Protein AF-A0A120K1N6-F1 (afdb_monomer_lite)

Foldseek 3Di:
DPDALCVLLVHDLPDDLVSSVVSLVVVVVVPPVVNVVVDDDDDPPPHDNVSSVVSNVQCNDPVSVVVSVVVVVVVCVLVQDPPPPPSAREEELVQFDQDPVVQWTADQDSPPRRRRQDIGHPVCCVPAWDDPDVQKTWHWTGTPPDGHIHIYIYGDDDD

Radius of gyration: 22.45 Å; chains: 1; bounding box: 59×30×57 Å

InterPro domains:
  IPR001623 DnaJ domain [PF00226] (4-69)
  IPR001623 DnaJ domain [PR00625] (6-24)
  IPR001623 DnaJ domain [PR00625] (24-39)
  IPR001623 DnaJ domain [PR00625] (44-64)
  IPR001623 DnaJ domain [PR00625] (154-159)
  IPR001623 DnaJ domain [PS50076] (4-72)
  IPR001623 DnaJ domain [SM00271] (3-64)
  IPR001623 DnaJ domain [cd06257] (5-61)
  IPR007872 DPH-type metal-binding domain [PF05207] (89-154)
  IPR007872 DPH-type metal-binding domain [PS51074] (87-155)
  IPR036671 DPH-type metal-binding domain superfamily [G3DSA:3.10.660.10] (85-158)
  IPR036671 DPH-type metal-binding domain superfamily [SSF144217] (87-156)
  IPR036869 Chaperone J-domain superfamily [G3DSA:1.10.287.110] (1-84)
  IPR036869 Chaperone J-domain superfamily [SSF46565] (4-96)

Secondary structure (DSSP, 8-state):
----HHHHHT--TT--HHHHHHHHHHHHHHS-HHHHTS----------HHHHHHHHHHHHSHHHHHHHHHHHHHHHHHHT---SSSSPEEEEGGGSEEETTTTEEEE--TTT--TTSEEE-HHHHHHHPEEEETTEEEEEEE-SSSS-EEEEEEE----

pLDDT: mean 80.0, std 14.5, range [41.25, 93.25]

Structure (mmCIF, N/CA/C/O backbone):
data_AF-A0A120K1N6-F1
#
_entry.id   AF-A0A120K1N6-F1
#
loop_
_atom_site.group_PDB
_atom_site.id
_atom_site.type_symbol
_atom_site.label_atom_id
_atom_site.label_alt_id
_atom_site.label_comp_id
_atom_site.label_asym_id
_atom_site.label_entity_id
_atom_site.label_seq_id
_atom_site.pdbx_PDB_ins_code
_atom_site.Cartn_x
_atom_site.Cartn_y
_atom_site.Cartn_z
_atom_site.occupancy
_atom_site.B_iso_or_equiv
_atom_site.auth_seq_id
_atom_site.auth_comp_id
_atom_site.auth_asym_id
_atom_site.auth_atom_id
_atom_site.pdbx_PDB_model_num
ATOM 1 N N . MET A 1 1 ? 16.046 3.676 -2.061 1.00 42.03 1 MET A N 1
ATOM 2 C CA . MET A 1 1 ? 14.791 3.314 -2.753 1.00 42.03 1 MET A CA 1
ATOM 3 C C . MET A 1 1 ? 15.155 2.453 -3.943 1.00 42.03 1 MET A C 1
ATOM 5 O O . MET A 1 1 ? 16.042 2.837 -4.695 1.00 42.03 1 MET A O 1
ATOM 9 N N . LYS A 1 2 ? 14.571 1.259 -4.049 1.00 53.09 2 LYS A N 1
ATOM 10 C CA . LYS A 1 2 ? 14.740 0.389 -5.216 1.00 53.09 2 LYS A CA 1
ATOM 11 C C . LYS A 1 2 ? 13.702 0.871 -6.233 1.00 53.09 2 LYS A C 1
ATOM 13 O O . LYS A 1 2 ? 12.522 0.825 -5.914 1.00 53.09 2 LYS A O 1
ATOM 18 N N . SER A 1 3 ? 14.131 1.435 -7.360 1.00 66.38 3 SER A N 1
ATOM 19 C CA . SER A 1 3 ? 13.202 1.922 -8.389 1.00 66.38 3 SER A CA 1
ATOM 20 C C . SER A 1 3 ? 12.383 0.757 -8.941 1.00 66.38 3 SER A C 1
ATOM 22 O O . SER A 1 3 ? 12.947 -0.305 -9.219 1.00 66.38 3 SER A O 1
ATOM 24 N N . SER A 1 4 ? 11.073 0.944 -9.082 1.00 82.62 4 SER A N 1
ATOM 25 C CA . SER A 1 4 ? 10.193 -0.034 -9.725 1.00 82.62 4 SER A CA 1
ATOM 26 C C . SER A 1 4 ? 10.566 -0.222 -11.201 1.00 82.62 4 SER A C 1
ATOM 28 O O . SER A 1 4 ? 11.182 0.649 -11.825 1.00 82.62 4 SER A O 1
ATOM 30 N N . TYR A 1 5 ? 10.189 -1.357 -11.794 1.00 88.00 5 TYR A N 1
ATOM 31 C CA . TYR A 1 5 ? 10.432 -1.609 -13.219 1.00 88.00 5 TYR A CA 1
ATOM 32 C C . TYR A 1 5 ? 9.707 -0.594 -14.120 1.00 88.00 5 TYR A C 1
ATOM 34 O O . TYR A 1 5 ? 10.234 -0.214 -15.168 1.00 88.00 5 TYR A O 1
ATOM 42 N N . TYR A 1 6 ? 8.555 -0.084 -13.674 1.00 88.69 6 TYR A N 1
ATOM 43 C CA . TYR A 1 6 ? 7.817 0.996 -14.330 1.00 88.69 6 TYR A CA 1
ATOM 44 C C . TYR A 1 6 ? 8.609 2.313 -14.330 1.00 88.69 6 TYR A C 1
ATOM 46 O O . TYR A 1 6 ? 8.760 2.944 -15.376 1.00 88.69 6 TYR A O 1
ATOM 54 N N . GLU A 1 7 ? 9.221 2.684 -13.201 1.00 86.31 7 GLU A N 1
ATOM 55 C CA . GLU A 1 7 ? 10.090 3.867 -13.102 1.00 86.31 7 GLU A CA 1
ATOM 56 C C . GLU A 1 7 ? 11.373 3.731 -13.932 1.00 86.31 7 GLU A C 1
ATOM 58 O O . GLU A 1 7 ? 11.820 4.703 -14.545 1.00 86.31 7 GLU A O 1
ATOM 63 N N . ILE A 1 8 ? 11.948 2.525 -13.991 1.00 86.00 8 ILE A N 1
ATOM 64 C CA . ILE A 1 8 ? 13.128 2.212 -14.815 1.00 86.00 8 ILE A CA 1
ATOM 65 C C . ILE A 1 8 ? 12.834 2.461 -16.299 1.00 86.00 8 ILE A C 1
ATOM 67 O O . ILE A 1 8 ? 13.651 3.058 -17.006 1.00 86.00 8 ILE A O 1
ATOM 71 N N . LEU A 1 9 ? 11.659 2.036 -16.766 1.00 86.12 9 LEU A N 1
ATOM 72 C CA . LEU A 1 9 ? 11.208 2.241 -18.143 1.00 86.12 9 LEU A CA 1
ATOM 73 C C . LEU A 1 9 ? 10.582 3.627 -18.371 1.00 86.12 9 LEU A C 1
ATOM 75 O O . LEU A 1 9 ? 10.435 4.046 -19.520 1.00 86.12 9 LEU A O 1
ATOM 79 N N . GLY A 1 10 ? 10.266 4.360 -17.302 1.00 85.81 10 GLY A N 1
ATOM 80 C CA . GLY A 1 10 ? 9.619 5.670 -17.354 1.00 85.81 10 GLY A CA 1
ATOM 81 C C . GLY A 1 10 ? 8.203 5.606 -17.923 1.00 85.81 10 GLY A C 1
ATOM 82 O O . GLY A 1 10 ? 7.831 6.471 -18.714 1.00 85.81 10 GLY A O 1
ATOM 83 N N . VAL A 1 11 ? 7.457 4.558 -17.577 1.00 87.12 11 VAL A N 1
ATOM 84 C CA . VAL A 1 11 ? 6.084 4.305 -18.036 1.00 87.12 11 VAL A CA 1
ATOM 85 C C . VAL A 1 11 ? 5.133 4.228 -16.845 1.00 87.12 11 VAL A C 1
ATOM 87 O O . VAL A 1 11 ? 5.556 3.926 -15.732 1.00 87.12 11 VAL A O 1
ATOM 90 N N . GLU A 1 12 ? 3.851 4.498 -17.082 1.00 85.12 12 GLU A N 1
ATOM 91 C CA . GLU A 1 12 ? 2.808 4.368 -16.059 1.00 85.12 12 GLU A CA 1
ATOM 92 C C . GLU A 1 12 ? 2.474 2.895 -15.770 1.00 85.12 12 GLU A C 1
ATOM 94 O O . GLU A 1 12 ? 2.744 2.006 -16.584 1.00 85.12 12 GLU A O 1
ATOM 99 N N . HIS A 1 13 ? 1.883 2.630 -14.601 1.00 82.56 13 HIS A N 1
ATOM 100 C CA . HIS A 1 13 ? 1.543 1.272 -14.161 1.00 82.56 13 HIS A CA 1
ATOM 101 C C . HIS A 1 13 ? 0.448 0.624 -15.022 1.00 82.56 13 HIS A C 1
ATOM 103 O O . HIS A 1 13 ? 0.392 -0.597 -15.134 1.00 82.56 13 HIS A O 1
ATOM 109 N N . ASP A 1 14 ? -0.411 1.412 -15.670 1.00 83.38 14 ASP A N 1
ATOM 110 C CA . ASP A 1 14 ? -1.447 0.941 -16.596 1.00 83.38 14 ASP A CA 1
ATOM 111 C C . ASP A 1 14 ? -0.949 0.852 -18.050 1.00 83.38 14 ASP A C 1
ATOM 113 O O . ASP A 1 14 ? -1.703 0.483 -18.952 1.00 83.38 14 ASP A O 1
ATOM 117 N N . ALA A 1 15 ? 0.334 1.147 -18.304 1.00 86.44 15 ALA A N 1
ATOM 118 C CA . ALA A 1 15 ? 0.850 1.231 -19.660 1.00 86.44 15 ALA A CA 1
ATOM 119 C C . ALA A 1 15 ? 0.661 -0.095 -20.428 1.00 86.44 15 ALA A C 1
ATOM 121 O O . ALA A 1 15 ? 1.003 -1.179 -19.923 1.00 86.44 15 ALA A O 1
ATOM 122 N N . PRO A 1 16 ? 0.173 -0.037 -21.683 1.00 89.50 16 PRO A N 1
ATOM 123 C CA . PRO A 1 16 ? 0.040 -1.221 -22.514 1.00 89.50 16 PRO A CA 1
ATOM 124 C C . PRO A 1 16 ? 1.419 -1.725 -22.956 1.00 89.50 16 PRO A C 1
ATOM 126 O O . PRO A 1 16 ? 2.370 -0.952 -23.108 1.00 89.50 16 PRO A O 1
ATOM 129 N N . VAL A 1 17 ? 1.517 -3.025 -23.247 1.00 88.88 17 VAL A N 1
ATOM 130 C CA . VAL A 1 17 ? 2.772 -3.692 -23.656 1.00 88.88 17 VAL A CA 1
ATOM 131 C C . VAL A 1 17 ? 3.436 -3.001 -24.856 1.00 88.88 17 VAL A C 1
ATOM 133 O O . VAL A 1 17 ? 4.663 -2.908 -24.942 1.00 88.88 17 VAL A O 1
ATOM 136 N N . GLU A 1 18 ? 2.645 -2.433 -25.770 1.00 89.31 18 GLU A N 1
ATOM 137 C CA . GLU A 1 18 ? 3.166 -1.661 -26.902 1.00 89.31 18 GLU A CA 1
ATOM 138 C C . GLU A 1 18 ? 3.943 -0.407 -26.476 1.00 89.31 18 GLU A C 1
ATOM 140 O O . GLU A 1 18 ? 4.986 -0.089 -27.062 1.00 89.31 18 GLU A O 1
ATOM 145 N N . THR A 1 19 ? 3.461 0.295 -25.449 1.00 90.19 19 THR A N 1
ATOM 146 C CA . THR A 1 19 ? 4.117 1.474 -24.868 1.00 90.19 19 THR A CA 1
ATOM 147 C C . THR A 1 19 ? 5.402 1.069 -24.157 1.00 90.19 19 THR A C 1
ATOM 149 O O . THR A 1 19 ? 6.443 1.684 -24.386 1.00 90.19 19 THR A O 1
ATOM 152 N N . ILE A 1 20 ? 5.371 -0.034 -23.408 1.00 91.19 20 ILE A N 1
ATOM 153 C CA . ILE A 1 20 ? 6.536 -0.616 -22.721 1.00 91.19 20 ILE A CA 1
ATOM 154 C C . ILE A 1 20 ? 7.642 -0.963 -23.730 1.00 91.19 20 ILE A C 1
ATOM 156 O O . ILE A 1 20 ? 8.803 -0.580 -23.568 1.00 91.19 20 ILE A O 1
ATOM 160 N N . LYS A 1 21 ? 7.281 -1.595 -24.853 1.00 90.25 21 LYS A N 1
ATOM 161 C CA . LYS A 1 21 ? 8.216 -1.941 -25.937 1.00 90.25 21 LYS A CA 1
ATOM 162 C C . LYS A 1 21 ? 8.785 -0.717 -26.657 1.00 90.25 21 LYS A C 1
ATOM 164 O O . LYS A 1 21 ? 9.930 -0.738 -27.117 1.00 90.25 21 LYS A O 1
ATOM 169 N N . LYS A 1 22 ? 8.002 0.354 -26.813 1.00 89.81 22 LYS A N 1
ATOM 170 C CA . LYS A 1 22 ? 8.492 1.631 -27.364 1.00 89.81 22 LYS A CA 1
ATOM 171 C C . LYS A 1 22 ? 9.478 2.298 -26.401 1.00 89.81 22 LYS A C 1
ATOM 173 O O . LYS A 1 22 ? 10.560 2.681 -26.842 1.00 89.81 22 LYS A O 1
ATOM 178 N N . ALA A 1 23 ? 9.147 2.366 -25.113 1.00 88.69 23 ALA A N 1
ATOM 179 C CA . ALA A 1 23 ? 10.005 2.939 -24.078 1.00 88.69 23 ALA A CA 1
ATOM 180 C C . ALA A 1 23 ? 11.348 2.200 -23.971 1.00 88.69 23 ALA A C 1
ATOM 182 O O . ALA A 1 23 ? 12.401 2.834 -24.046 1.00 88.69 23 ALA A O 1
ATOM 183 N N . TYR A 1 24 ? 11.322 0.862 -23.933 1.00 89.81 24 TYR A N 1
ATOM 184 C CA . TYR A 1 24 ? 12.524 0.023 -23.920 1.00 89.81 24 TYR A CA 1
ATOM 185 C C . TYR A 1 24 ? 13.462 0.325 -25.097 1.00 89.81 24 TYR A C 1
ATOM 187 O O . TYR A 1 24 ? 14.653 0.561 -24.900 1.00 89.81 24 TYR A O 1
ATOM 195 N N . ARG A 1 25 ? 12.929 0.392 -26.327 1.00 88.25 25 ARG A N 1
ATOM 196 C CA . ARG A 1 25 ? 13.736 0.697 -27.523 1.00 88.25 25 ARG A CA 1
ATOM 197 C C . ARG A 1 25 ? 14.373 2.082 -27.457 1.00 88.25 25 ARG A C 1
ATOM 199 O O . ARG A 1 25 ? 15.546 2.225 -27.788 1.00 88.25 25 ARG A O 1
ATOM 206 N N . ASN A 1 26 ? 13.620 3.088 -27.020 1.00 85.31 26 ASN A N 1
ATOM 207 C CA . ASN A 1 26 ? 14.125 4.456 -26.907 1.00 85.31 26 ASN A CA 1
ATOM 208 C C . ASN A 1 26 ? 15.240 4.566 -25.858 1.00 85.31 26 ASN A C 1
ATOM 210 O O . ASN A 1 26 ? 16.248 5.227 -26.103 1.00 85.31 26 ASN A O 1
ATOM 214 N N . LEU A 1 27 ? 15.082 3.889 -24.718 1.00 85.50 27 LEU A N 1
ATOM 215 C CA . LEU A 1 27 ? 16.082 3.865 -23.650 1.00 85.50 27 LEU A CA 1
ATOM 216 C C . LEU A 1 27 ? 17.338 3.099 -24.055 1.00 85.50 27 LEU A C 1
ATOM 218 O O . LEU A 1 27 ? 18.443 3.573 -23.807 1.00 85.50 27 LEU A O 1
ATOM 222 N N . LEU A 1 28 ? 17.190 1.970 -24.747 1.00 83.50 28 LEU A N 1
ATOM 223 C CA . LEU A 1 28 ? 18.327 1.195 -25.237 1.00 83.50 28 LEU A CA 1
ATOM 224 C C . LEU A 1 28 ? 19.160 1.992 -26.254 1.00 83.50 28 LEU A C 1
ATOM 226 O O . LEU A 1 28 ? 20.386 1.964 -26.210 1.00 83.50 28 LEU A O 1
ATOM 230 N N . LEU A 1 29 ? 18.501 2.760 -27.130 1.00 81.19 29 LEU A N 1
ATOM 231 C CA . LEU A 1 29 ? 19.174 3.670 -28.063 1.00 81.19 29 LEU A CA 1
ATOM 232 C C . LEU A 1 29 ? 19.859 4.841 -27.352 1.00 81.19 29 LEU A C 1
ATOM 234 O O . LEU A 1 29 ? 20.895 5.309 -27.818 1.00 81.19 29 LEU A O 1
ATOM 238 N N . ALA A 1 30 ? 19.289 5.331 -26.250 1.00 76.00 30 ALA A N 1
ATOM 239 C CA . ALA A 1 30 ? 19.889 6.391 -25.441 1.00 76.00 30 ALA A CA 1
ATOM 240 C C . ALA A 1 30 ? 21.117 5.904 -24.652 1.00 76.00 30 ALA A C 1
ATOM 242 O O . ALA A 1 30 ? 22.053 6.672 -24.454 1.00 76.00 30 ALA A O 1
ATOM 243 N N . LEU A 1 31 ? 21.126 4.631 -24.244 1.00 75.06 31 LEU A N 1
ATOM 244 C CA . LEU A 1 31 ? 22.231 3.979 -23.532 1.00 75.06 31 LEU A CA 1
ATOM 245 C C . LEU A 1 31 ? 23.299 3.385 -24.465 1.00 75.06 31 LEU A C 1
ATOM 247 O O . LEU A 1 31 ? 24.282 2.826 -23.985 1.00 75.06 31 LEU A O 1
ATOM 251 N N . HIS A 1 32 ? 23.130 3.482 -25.786 1.00 72.44 32 HIS A N 1
ATOM 252 C CA . HIS A 1 32 ? 24.089 2.917 -26.729 1.00 72.44 32 HIS A CA 1
ATOM 253 C C . HIS A 1 32 ? 25.452 3.636 -26.615 1.00 72.44 32 HIS A C 1
ATOM 255 O O . HIS A 1 32 ? 25.493 4.870 -26.698 1.00 72.44 32 HIS A O 1
ATOM 261 N N . PRO A 1 33 ? 26.579 2.905 -26.486 1.00 66.62 33 PRO A N 1
ATOM 262 C CA . PRO A 1 33 ? 27.901 3.497 -26.244 1.00 66.62 33 PRO A CA 1
ATOM 263 C C . PRO A 1 33 ? 28.354 4.444 -27.368 1.00 66.62 33 PRO A C 1
ATOM 265 O O . PRO A 1 33 ? 29.089 5.394 -27.120 1.00 66.62 33 PRO A O 1
ATOM 268 N N . ASP A 1 34 ? 27.846 4.242 -28.589 1.00 66.00 34 ASP A N 1
ATOM 269 C CA . ASP A 1 34 ? 28.085 5.113 -29.752 1.00 66.00 34 ASP A CA 1
ATOM 270 C C . ASP A 1 34 ? 27.544 6.545 -29.556 1.00 66.00 34 ASP A C 1
ATOM 272 O O . ASP A 1 34 ? 28.184 7.518 -29.946 1.00 66.00 34 ASP A O 1
ATOM 276 N N . LYS A 1 35 ? 26.404 6.703 -28.863 1.00 59.81 35 LYS A N 1
ATOM 277 C CA . LYS A 1 35 ? 25.852 8.023 -28.514 1.00 59.81 35 LYS A CA 1
ATOM 278 C C . LYS A 1 35 ? 26.514 8.642 -27.286 1.00 59.81 35 LYS A C 1
ATOM 280 O O . LYS A 1 35 ? 26.508 9.862 -27.161 1.00 59.81 35 LYS A O 1
ATOM 285 N N . GLN A 1 36 ? 27.102 7.832 -26.405 1.00 55.69 36 GLN A N 1
ATOM 286 C CA . GLN A 1 36 ? 27.832 8.329 -25.234 1.00 55.69 36 GLN A CA 1
ATOM 287 C C . GLN A 1 36 ? 29.203 8.928 -25.588 1.00 55.69 36 GLN A C 1
ATOM 289 O O . GLN A 1 36 ? 29.735 9.720 -2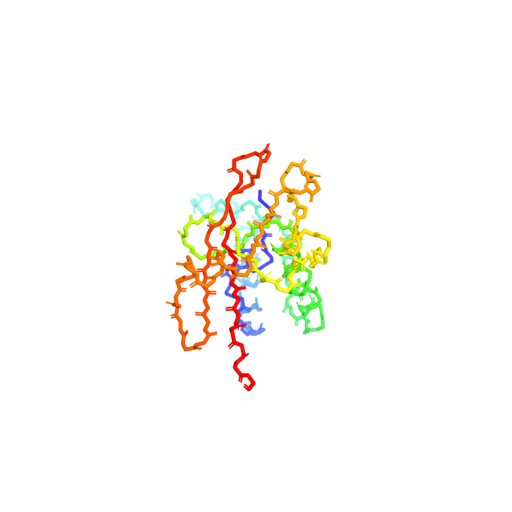4.813 1.00 55.69 36 GLN A O 1
ATOM 294 N N . LEU A 1 37 ? 29.759 8.596 -26.760 1.00 54.06 37 LEU A N 1
ATOM 295 C CA . LEU A 1 37 ? 31.031 9.137 -27.260 1.00 54.06 37 LEU A CA 1
ATOM 296 C C . LEU A 1 37 ? 30.919 10.576 -27.799 1.00 54.06 37 LEU A C 1
ATOM 298 O O . LEU A 1 37 ? 31.924 11.280 -27.891 1.00 54.06 37 LEU A O 1
ATOM 302 N N . LEU A 1 38 ? 29.708 11.045 -28.114 1.00 49.75 38 LEU A N 1
ATOM 303 C CA . LEU A 1 38 ? 29.439 12.408 -28.578 1.00 49.75 38 LEU A CA 1
ATOM 304 C C . LEU A 1 38 ? 28.984 13.258 -27.387 1.00 49.75 38 LEU A C 1
ATOM 306 O O . LEU A 1 38 ? 27.794 13.399 -27.125 1.00 49.75 38 LEU A O 1
ATOM 310 N N . GLY A 1 39 ? 29.952 13.776 -26.628 1.00 52.00 39 GLY A N 1
ATOM 311 C CA . GLY A 1 39 ? 29.756 14.496 -25.366 1.00 52.00 39 GLY A CA 1
ATOM 312 C C . GLY A 1 39 ? 28.735 15.639 -25.409 1.00 52.00 39 GLY A C 1
ATOM 313 O O . GLY A 1 39 ? 29.084 16.803 -25.596 1.00 52.00 39 GLY A O 1
ATOM 314 N N . SER A 1 40 ? 27.466 15.332 -25.157 1.00 41.25 40 SER A N 1
ATOM 315 C CA . SER A 1 40 ? 26.420 16.324 -24.928 1.00 41.25 40 SER A CA 1
ATOM 316 C C . SER A 1 40 ? 25.391 15.802 -23.936 1.00 41.25 40 SER A C 1
ATOM 318 O O . SER A 1 40 ? 24.594 14.928 -24.248 1.00 41.25 40 SER A O 1
ATOM 320 N N . GLY A 1 41 ? 25.479 16.370 -22.731 1.00 45.41 41 GLY A N 1
ATOM 321 C CA . GLY A 1 41 ? 24.382 16.738 -21.837 1.00 45.41 41 GLY A CA 1
ATOM 322 C C . GLY A 1 41 ? 23.222 15.763 -21.644 1.00 45.41 41 GLY A C 1
ATOM 323 O O . GLY A 1 41 ? 22.401 15.605 -22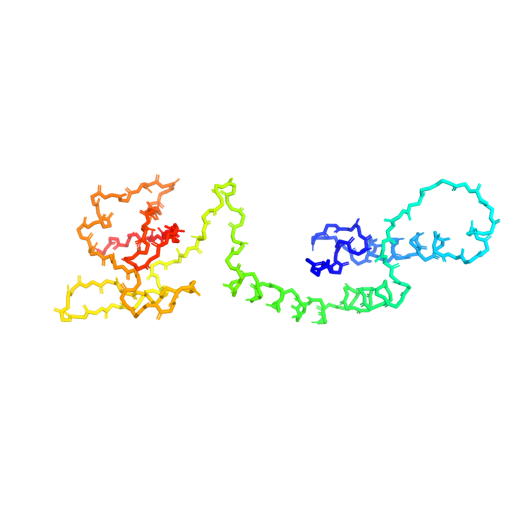.534 1.00 45.41 41 GLY A O 1
ATOM 324 N N . HIS A 1 42 ? 23.075 15.309 -20.392 1.00 45.56 42 HIS A N 1
ATOM 325 C CA . HIS A 1 42 ? 21.838 14.787 -19.796 1.00 45.56 42 HIS A CA 1
ATOM 326 C C . HIS A 1 42 ? 21.258 13.556 -20.515 1.00 45.56 42 HIS A C 1
ATOM 328 O O . HIS A 1 42 ? 20.681 13.639 -21.585 1.00 45.56 42 HIS A O 1
ATOM 334 N N . VAL A 1 43 ? 21.318 12.362 -19.933 1.00 42.72 43 VAL A N 1
ATOM 335 C CA . VAL A 1 43 ? 20.433 11.998 -18.823 1.00 42.72 43 VAL A CA 1
ATOM 336 C C . VAL A 1 43 ? 21.173 11.064 -17.867 1.00 42.72 43 VAL A C 1
ATOM 338 O O . VAL A 1 43 ? 21.485 9.921 -18.187 1.00 42.72 43 VAL A O 1
ATOM 341 N N . THR A 1 44 ? 21.402 11.553 -16.654 1.00 45.81 44 THR A N 1
ATOM 342 C CA . THR A 1 44 ? 21.837 10.802 -15.474 1.00 45.81 44 THR A CA 1
ATOM 343 C C . THR A 1 44 ? 20.713 9.886 -14.980 1.00 45.81 44 THR A C 1
ATOM 345 O O . THR A 1 44 ? 20.188 10.061 -13.881 1.00 45.81 44 THR A O 1
ATOM 348 N N . ARG A 1 45 ? 20.270 8.928 -15.794 1.00 54.28 45 ARG A N 1
ATOM 349 C CA . ARG A 1 45 ? 19.518 7.791 -15.259 1.00 54.28 45 ARG A CA 1
ATOM 350 C C . ARG A 1 45 ? 20.567 6.785 -14.814 1.00 54.28 45 ARG A C 1
ATOM 352 O O . ARG A 1 45 ? 21.261 6.220 -15.649 1.00 54.28 45 ARG A O 1
ATOM 359 N N . ASN A 1 46 ? 20.706 6.605 -13.499 1.00 61.22 46 ASN A N 1
ATOM 360 C CA . ASN A 1 46 ? 21.518 5.553 -12.872 1.00 61.22 46 ASN A CA 1
ATOM 361 C C . ASN A 1 46 ? 20.888 4.168 -13.120 1.00 61.22 46 ASN A C 1
ATOM 363 O O . ASN A 1 46 ? 20.618 3.427 -12.182 1.00 61.22 46 ASN A O 1
ATOM 367 N N . VAL A 1 47 ? 20.550 3.870 -14.370 1.00 68.44 47 VAL A N 1
ATOM 368 C CA . VAL A 1 47 ? 19.861 2.654 -14.783 1.00 68.44 47 VAL A CA 1
ATOM 369 C C . VAL A 1 47 ? 20.819 1.892 -15.677 1.00 68.44 47 VAL A C 1
ATOM 371 O O . VAL A 1 47 ? 21.172 2.356 -16.763 1.00 68.44 47 VAL A O 1
ATOM 374 N N . SER A 1 48 ? 21.261 0.733 -15.205 1.00 80.12 48 SER A N 1
ATOM 375 C CA . SER A 1 48 ? 22.107 -0.168 -15.985 1.00 80.12 48 SER A CA 1
ATOM 376 C C . SER A 1 48 ? 21.307 -0.811 -17.120 1.00 80.12 48 SER A C 1
ATOM 378 O O . SER A 1 48 ? 20.101 -1.034 -16.995 1.00 80.12 48 SER A O 1
ATOM 380 N N . VAL A 1 49 ? 21.984 -1.169 -18.217 1.00 81.88 49 VAL A N 1
ATOM 381 C CA . VAL A 1 49 ? 21.361 -1.906 -19.332 1.00 81.88 49 VAL A CA 1
ATOM 382 C C . VAL A 1 49 ? 20.736 -3.216 -18.837 1.00 81.88 49 VAL A C 1
ATOM 384 O O . VAL A 1 49 ? 19.629 -3.547 -19.253 1.00 81.88 49 VAL A O 1
ATOM 387 N N . ASP A 1 50 ? 21.374 -3.895 -17.880 1.00 83.88 50 ASP A N 1
ATOM 388 C CA . ASP A 1 50 ? 20.839 -5.105 -17.244 1.00 83.88 50 ASP A CA 1
ATOM 389 C C . ASP A 1 50 ? 19.491 -4.859 -16.547 1.00 83.88 50 ASP A C 1
ATOM 391 O O . ASP A 1 50 ? 18.546 -5.623 -16.727 1.00 83.88 50 ASP A O 1
ATOM 395 N N . GLN A 1 51 ? 19.359 -3.749 -15.810 1.00 85.06 51 GLN A N 1
ATOM 396 C CA . GLN A 1 51 ? 18.106 -3.386 -15.134 1.00 85.06 51 GLN A CA 1
ATOM 397 C C . GLN A 1 51 ? 16.999 -3.060 -16.138 1.00 85.06 51 GLN A C 1
ATOM 399 O O . GLN A 1 51 ? 15.840 -3.405 -15.920 1.00 85.06 51 GLN A O 1
ATOM 404 N N . LEU A 1 52 ? 17.354 -2.416 -17.251 1.00 87.38 52 LEU A N 1
ATOM 405 C CA . LEU A 1 52 ? 16.422 -2.116 -18.333 1.00 87.38 52 LEU A CA 1
ATOM 406 C C . LEU A 1 52 ? 15.923 -3.397 -19.022 1.00 87.38 52 LEU A C 1
ATOM 408 O O . LEU A 1 52 ? 14.734 -3.513 -19.326 1.00 87.38 52 LEU A O 1
ATOM 412 N N . GLN A 1 53 ? 16.821 -4.352 -19.272 1.00 89.44 53 GLN A N 1
ATOM 413 C CA . GLN A 1 53 ? 16.479 -5.652 -19.853 1.00 89.44 53 GLN A CA 1
ATOM 414 C C . GLN A 1 53 ? 15.589 -6.472 -18.920 1.00 89.44 53 GLN A C 1
ATOM 416 O O . GLN A 1 53 ? 14.605 -7.054 -19.378 1.00 89.44 53 GLN A O 1
ATOM 421 N N . GLU A 1 54 ? 15.901 -6.488 -17.625 1.00 90.12 54 GLU A N 1
ATOM 422 C CA . GLU A 1 54 ? 15.099 -7.181 -16.621 1.00 90.12 54 GLU A CA 1
ATOM 423 C C . GLU A 1 54 ? 13.700 -6.565 -16.493 1.00 90.12 54 GLU A C 1
ATOM 425 O O . GLU A 1 54 ? 12.708 -7.288 -16.579 1.00 90.12 54 GLU A O 1
ATOM 430 N N . ALA A 1 55 ? 13.607 -5.232 -16.418 1.00 90.62 55 ALA A N 1
ATOM 431 C CA . ALA A 1 55 ? 12.333 -4.517 -16.385 1.00 90.62 55 ALA A CA 1
ATOM 432 C C . ALA A 1 55 ? 11.461 -4.841 -17.606 1.00 90.62 55 ALA A C 1
ATOM 434 O O . ALA A 1 55 ? 10.278 -5.143 -17.471 1.00 90.62 55 ALA A O 1
ATOM 435 N N . TYR A 1 56 ? 12.043 -4.836 -18.810 1.00 92.56 56 TYR A N 1
ATOM 436 C CA . TYR A 1 56 ? 11.312 -5.203 -20.022 1.00 92.56 56 TYR A CA 1
ATOM 437 C C . TYR A 1 56 ? 10.864 -6.667 -20.007 1.00 92.56 56 TYR A C 1
ATOM 439 O O . TYR A 1 56 ? 9.730 -6.949 -20.380 1.00 92.56 56 TYR A O 1
ATOM 447 N N . LYS A 1 57 ? 11.720 -7.597 -19.568 1.00 92.50 57 LYS A N 1
ATOM 448 C CA . LYS A 1 57 ? 11.388 -9.028 -19.514 1.00 92.50 57 LYS A CA 1
ATOM 449 C C . LYS A 1 57 ? 10.190 -9.297 -18.604 1.00 92.50 57 LYS A C 1
ATOM 451 O O . LYS A 1 57 ? 9.323 -10.075 -18.982 1.00 92.50 57 LYS A O 1
ATOM 456 N N . VAL A 1 58 ? 10.155 -8.656 -17.438 1.00 92.56 58 VAL A N 1
ATOM 457 C CA . VAL A 1 58 ? 9.073 -8.822 -16.461 1.00 92.56 58 VAL A CA 1
ATOM 458 C C . VAL A 1 58 ? 7.792 -8.145 -16.942 1.00 92.56 58 VAL A C 1
ATOM 460 O O . VAL A 1 58 ? 6.741 -8.766 -16.923 1.00 92.56 58 VAL A O 1
ATOM 463 N N . LEU A 1 59 ? 7.865 -6.903 -17.431 1.00 91.38 59 LEU A N 1
ATOM 464 C CA . LEU A 1 59 ? 6.658 -6.150 -17.790 1.00 91.38 59 LEU A CA 1
ATOM 465 C C . LEU A 1 59 ? 6.066 -6.496 -19.168 1.00 91.38 59 LEU A C 1
ATOM 467 O O . LEU A 1 59 ? 4.919 -6.140 -19.446 1.00 91.38 59 LEU A O 1
ATOM 471 N N . ALA A 1 60 ? 6.835 -7.123 -20.064 1.00 90.25 60 ALA A N 1
ATOM 472 C CA . ALA A 1 60 ? 6.350 -7.522 -21.387 1.00 90.25 60 ALA A CA 1
ATOM 473 C C . ALA A 1 60 ? 5.560 -8.840 -21.375 1.00 90.25 60 ALA A C 1
ATOM 475 O O . ALA A 1 60 ? 4.781 -9.073 -22.301 1.00 90.25 60 ALA A O 1
ATOM 476 N N . ASP A 1 61 ? 5.767 -9.684 -20.364 1.00 91.69 61 ASP A N 1
ATOM 477 C CA . ASP A 1 61 ? 5.045 -10.939 -20.171 1.00 91.69 61 ASP A CA 1
ATOM 478 C C . ASP A 1 61 ? 3.900 -10.723 -19.174 1.00 91.69 61 ASP A C 1
ATOM 480 O O . ASP A 1 61 ? 4.105 -10.175 -18.094 1.00 91.69 61 ASP A O 1
ATOM 484 N N . SER A 1 62 ? 2.679 -11.114 -19.542 1.00 87.81 62 SER A N 1
ATOM 485 C CA . SER A 1 62 ? 1.501 -10.876 -18.704 1.00 87.81 62 SER A CA 1
ATOM 486 C C . SER A 1 62 ? 1.541 -11.633 -17.379 1.00 87.81 62 SER A C 1
ATOM 488 O O . SER A 1 62 ? 1.082 -11.098 -16.376 1.00 87.81 62 SER A O 1
ATOM 490 N N . GLU A 1 63 ? 2.083 -12.852 -17.370 1.00 90.94 63 GLU A N 1
ATOM 491 C CA . GLU A 1 63 ? 2.151 -13.694 -16.171 1.00 90.94 63 GLU A CA 1
ATOM 492 C C . GLU A 1 63 ? 3.221 -13.161 -15.212 1.00 90.94 63 GLU A C 1
ATOM 494 O O . GLU A 1 63 ? 2.963 -12.972 -14.024 1.00 90.94 63 GLU A O 1
ATOM 499 N N . LEU A 1 64 ? 4.398 -12.802 -15.739 1.00 91.25 64 LEU A N 1
ATOM 500 C CA . LEU A 1 64 ? 5.468 -12.208 -14.928 1.00 91.25 64 LEU A CA 1
ATOM 501 C C . LEU A 1 64 ? 5.113 -10.811 -14.415 1.00 91.25 64 LEU A C 1
ATOM 503 O O . LEU A 1 64 ? 5.494 -10.461 -13.298 1.00 91.25 64 LEU A O 1
ATOM 507 N N . ARG A 1 65 ? 4.391 -10.012 -15.210 1.00 90.88 65 ARG A N 1
ATOM 508 C CA . ARG A 1 65 ? 3.896 -8.700 -14.784 1.00 90.88 65 ARG A CA 1
ATOM 509 C C . ARG A 1 65 ? 2.905 -8.844 -13.642 1.00 90.88 65 ARG A C 1
ATOM 511 O O . ARG A 1 65 ? 3.035 -8.123 -12.664 1.00 90.88 65 ARG A O 1
ATOM 518 N N . GLN A 1 66 ? 1.974 -9.792 -13.741 1.00 88.69 66 GLN A N 1
ATOM 519 C CA . GLN A 1 66 ? 1.031 -10.065 -12.663 1.00 88.69 66 GLN A CA 1
ATOM 520 C C . GLN A 1 66 ? 1.764 -10.472 -11.379 1.00 88.69 66 GLN A C 1
ATOM 522 O O . GLN A 1 66 ? 1.545 -9.852 -10.345 1.00 88.69 66 GLN A O 1
ATOM 527 N N . GLU A 1 67 ? 2.690 -11.433 -11.450 1.00 89.50 67 GLU A N 1
ATOM 528 C CA . GLU A 1 67 ? 3.448 -11.872 -10.270 1.00 89.50 67 GLU A CA 1
ATOM 529 C C . GLU A 1 67 ? 4.286 -10.729 -9.664 1.00 89.50 67 GLU A C 1
ATOM 531 O O . GLU A 1 67 ? 4.443 -10.615 -8.444 1.00 89.50 67 GLU A O 1
ATOM 536 N N . TYR A 1 68 ? 4.844 -9.863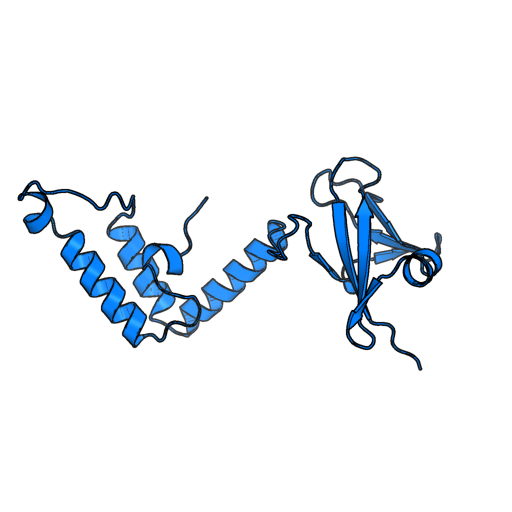 -10.514 1.00 88.25 68 TYR A N 1
ATOM 537 C CA . TYR A 1 68 ? 5.564 -8.673 -10.077 1.00 88.25 68 TYR A CA 1
ATOM 538 C C . TYR A 1 68 ? 4.644 -7.669 -9.387 1.00 88.25 68 TYR A C 1
ATOM 540 O O . TYR A 1 68 ? 5.002 -7.191 -8.313 1.00 88.25 68 TYR A O 1
ATOM 548 N N . ASP A 1 69 ? 3.479 -7.381 -9.963 1.00 87.06 69 ASP A N 1
ATOM 549 C CA . ASP A 1 69 ? 2.497 -6.450 -9.409 1.00 87.06 69 ASP A CA 1
ATOM 550 C C . ASP A 1 69 ? 1.954 -6.976 -8.066 1.00 87.06 69 ASP A C 1
ATOM 552 O O . ASP A 1 69 ? 1.875 -6.218 -7.102 1.00 87.06 69 ASP A O 1
ATOM 556 N N . GLU A 1 70 ? 1.705 -8.284 -7.937 1.00 84.25 70 GLU A N 1
ATOM 557 C CA . GLU A 1 70 ? 1.311 -8.930 -6.674 1.00 84.25 70 GLU A CA 1
ATOM 558 C C . GLU A 1 70 ? 2.401 -8.810 -5.600 1.00 84.25 70 GLU A C 1
ATOM 560 O O . GLU A 1 70 ? 2.129 -8.462 -4.447 1.00 84.25 70 GLU A O 1
ATOM 565 N N . LYS A 1 71 ? 3.666 -9.055 -5.966 1.00 83.31 71 LYS A N 1
ATOM 566 C CA . LYS A 1 71 ? 4.811 -8.872 -5.057 1.00 83.31 71 LYS A CA 1
ATOM 567 C C . LYS A 1 71 ? 5.010 -7.409 -4.687 1.00 83.31 71 LYS A C 1
ATOM 569 O O . LYS A 1 71 ? 5.382 -7.116 -3.550 1.00 83.31 71 LYS A O 1
ATOM 574 N N . LEU A 1 72 ? 4.795 -6.503 -5.632 1.00 80.44 72 LEU A N 1
ATOM 575 C CA . LEU A 1 72 ? 4.921 -5.070 -5.432 1.00 80.44 72 LEU A CA 1
ATOM 576 C C . LEU A 1 72 ? 3.832 -4.583 -4.469 1.00 80.44 72 LEU A C 1
ATOM 578 O O . LEU A 1 72 ? 4.154 -3.928 -3.479 1.00 80.44 72 LEU A O 1
ATOM 582 N N . GLU A 1 73 ? 2.585 -5.003 -4.667 1.00 73.50 73 GLU A N 1
ATOM 583 C CA . GLU A 1 73 ? 1.467 -4.733 -3.762 1.00 73.50 73 GLU A CA 1
ATOM 584 C C . GLU A 1 73 ? 1.722 -5.305 -2.360 1.00 73.50 73 GLU A C 1
ATOM 586 O O . GLU A 1 73 ? 1.590 -4.592 -1.365 1.00 73.50 73 GLU A O 1
ATOM 591 N N . ALA A 1 74 ? 2.179 -6.556 -2.257 1.00 71.94 74 ALA A N 1
ATOM 592 C CA . ALA A 1 74 ? 2.552 -7.159 -0.977 1.00 71.94 74 ALA A CA 1
ATOM 593 C C . ALA A 1 74 ? 3.711 -6.409 -0.295 1.00 71.94 74 ALA A C 1
ATOM 595 O O . ALA A 1 74 ? 3.723 -6.257 0.927 1.00 71.94 74 ALA A O 1
ATOM 596 N N . SER A 1 75 ? 4.675 -5.902 -1.069 1.00 65.81 75 SER A N 1
ATOM 597 C CA . SER A 1 75 ? 5.774 -5.093 -0.537 1.00 65.81 75 SER A CA 1
ATOM 598 C C . SER A 1 75 ? 5.301 -3.732 -0.027 1.00 65.81 75 SER A C 1
ATOM 600 O O . SER A 1 75 ? 5.793 -3.284 1.006 1.00 65.81 75 SER A O 1
ATOM 602 N N . TYR A 1 76 ? 4.309 -3.116 -0.679 1.00 60.91 76 TYR A N 1
ATOM 603 C CA . TYR A 1 76 ? 3.686 -1.880 -0.205 1.00 60.91 76 TYR A CA 1
ATOM 604 C C . TYR A 1 76 ? 2.867 -2.103 1.069 1.00 60.91 76 TYR A C 1
ATOM 606 O O . TYR A 1 76 ? 2.974 -1.296 1.992 1.00 60.91 76 TYR A O 1
ATOM 614 N N . LYS A 1 77 ? 2.159 -3.236 1.172 1.00 54.28 77 LYS A N 1
ATOM 615 C CA . LYS A 1 77 ? 1.472 -3.665 2.406 1.00 54.28 77 LYS A CA 1
ATOM 616 C C . LYS A 1 77 ? 2.453 -3.886 3.563 1.00 54.28 77 LYS A C 1
ATOM 618 O O . LYS A 1 77 ? 2.170 -3.522 4.696 1.00 54.28 77 LYS A O 1
ATOM 623 N N . LEU A 1 78 ? 3.637 -4.435 3.283 1.00 50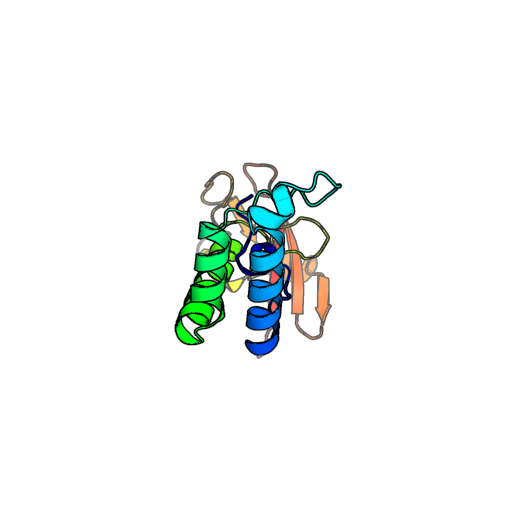.16 78 LEU A N 1
ATOM 624 C CA . LEU A 1 78 ? 4.688 -4.660 4.286 1.00 50.16 78 LEU A CA 1
ATOM 625 C C . LEU A 1 78 ? 5.483 -3.397 4.657 1.00 50.16 78 LEU A C 1
ATOM 627 O O . LEU A 1 78 ? 6.103 -3.369 5.720 1.00 50.16 78 LEU A O 1
ATOM 631 N N . GLN A 1 79 ? 5.515 -2.378 3.792 1.00 49.16 79 GLN A N 1
ATOM 632 C CA . GLN A 1 79 ? 6.320 -1.165 3.987 1.00 49.16 79 GLN A CA 1
ATOM 633 C C . GLN A 1 79 ? 5.538 0.085 4.391 1.00 49.16 79 GLN A C 1
ATOM 635 O O . GLN A 1 79 ? 6.163 1.140 4.462 1.00 49.16 79 GLN A O 1
ATOM 640 N N . GLY A 1 80 ? 4.241 -0.004 4.698 1.00 44.84 80 GLY A N 1
ATOM 641 C CA . GLY A 1 80 ? 3.508 1.166 5.190 1.00 44.84 80 GLY A CA 1
ATOM 642 C C . GLY A 1 80 ? 3.580 2.337 4.200 1.00 44.84 80 GLY A C 1
ATOM 643 O O . GLY A 1 80 ? 4.055 3.430 4.494 1.00 44.84 80 GLY A O 1
ATOM 644 N N . PHE A 1 81 ? 3.245 2.074 2.939 1.00 41.59 81 PHE A N 1
ATOM 645 C CA . PHE A 1 81 ? 3.228 3.114 1.911 1.00 41.59 81 PHE A CA 1
ATOM 646 C C . PHE A 1 81 ? 1.867 3.141 1.224 1.00 41.59 81 PHE A C 1
ATOM 648 O O . PHE A 1 81 ? 1.742 2.994 0.009 1.00 41.59 81 PHE A O 1
ATOM 655 N N . HIS A 1 82 ? 0.827 3.375 2.022 1.00 48.47 82 HIS A N 1
ATOM 656 C CA . HIS A 1 82 ? -0.451 3.848 1.508 1.00 48.47 82 HIS A CA 1
ATOM 657 C C . HIS A 1 82 ? -0.350 5.366 1.312 1.00 48.47 82 HIS A C 1
ATOM 659 O O . HIS A 1 82 ? -0.453 6.161 2.242 1.00 48.47 82 HIS A O 1
ATOM 665 N N . ASN A 1 83 ? -0.084 5.781 0.070 1.00 44.00 83 ASN A N 1
ATOM 666 C CA . ASN A 1 83 ? -0.070 7.186 -0.331 1.00 44.00 83 ASN A CA 1
ATOM 667 C C . ASN A 1 83 ? -1.503 7.742 -0.365 1.00 44.00 83 ASN A C 1
ATOM 669 O O . ASN A 1 83 ? -2.091 7.896 -1.432 1.00 44.00 83 ASN A O 1
ATOM 673 N N . ALA A 1 84 ? -2.042 8.091 0.801 1.00 50.75 84 ALA A N 1
ATOM 674 C CA . ALA A 1 84 ? -3.207 8.962 0.939 1.00 50.75 84 ALA A CA 1
ATOM 675 C C . ALA A 1 84 ? -2.785 10.377 1.380 1.00 50.75 84 ALA A C 1
ATOM 677 O O . ALA A 1 84 ? -3.426 10.976 2.222 1.00 50.75 84 ALA A O 1
ATOM 678 N N . GLY A 1 85 ? -1.685 10.923 0.845 1.00 51.53 85 GLY A N 1
ATOM 679 C CA . GLY A 1 85 ? -1.325 12.351 0.942 1.00 51.53 85 GLY A CA 1
ATOM 680 C C . GLY A 1 85 ? -0.947 12.922 2.323 1.00 51.53 85 GLY A C 1
ATOM 681 O O . GLY A 1 85 ? -0.261 13.940 2.365 1.00 51.53 85 GLY A O 1
ATOM 682 N N . ASP A 1 86 ? -1.328 12.289 3.432 1.00 64.19 86 ASP A N 1
ATOM 683 C CA . ASP A 1 86 ? -1.072 12.766 4.801 1.00 64.19 86 ASP A CA 1
ATOM 684 C C . ASP A 1 86 ? 0.094 12.060 5.518 1.00 64.19 86 ASP A C 1
ATOM 686 O O . ASP A 1 86 ? 0.511 12.496 6.590 1.00 64.19 86 ASP A O 1
ATOM 690 N N . GLY A 1 87 ? 0.681 11.031 4.898 1.00 66.19 87 GLY A N 1
ATOM 691 C CA . GLY A 1 87 ? 1.849 10.326 5.432 1.00 66.19 87 GLY A CA 1
ATOM 692 C C . GLY A 1 87 ? 1.547 9.380 6.597 1.00 66.19 87 GLY A C 1
ATOM 693 O O . GLY A 1 87 ? 2.488 8.959 7.272 1.00 66.19 87 GLY A O 1
ATOM 694 N N . LEU A 1 88 ? 0.273 9.059 6.843 1.00 73.94 88 LEU A N 1
ATOM 695 C CA . LEU A 1 88 ? -0.144 7.999 7.755 1.00 73.94 88 LEU A CA 1
ATOM 696 C C . LEU A 1 88 ? -0.383 6.695 7.000 1.00 73.94 88 LEU A C 1
ATOM 698 O O . LEU A 1 88 ? -0.883 6.686 5.876 1.00 73.94 88 LEU A O 1
ATOM 702 N N . ASP A 1 89 ? -0.060 5.591 7.662 1.00 77.88 89 ASP A N 1
ATOM 703 C CA . ASP A 1 89 ? -0.344 4.264 7.140 1.00 77.88 89 ASP A CA 1
ATOM 704 C C . ASP A 1 89 ? -1.832 3.936 7.266 1.00 77.88 89 ASP A C 1
ATOM 706 O O . ASP A 1 89 ? -2.427 4.140 8.325 1.00 77.88 89 ASP A O 1
ATOM 710 N N . ASP A 1 90 ? -2.404 3.399 6.193 1.00 82.44 90 ASP A N 1
ATOM 711 C CA . ASP A 1 90 ? -3.808 3.013 6.087 1.00 82.44 90 ASP A CA 1
ATOM 712 C C . ASP A 1 90 ? -3.977 1.515 6.384 1.00 82.44 90 ASP A C 1
ATOM 714 O O . ASP A 1 90 ? -3.243 0.692 5.838 1.00 82.44 90 ASP A O 1
ATOM 718 N N . TYR A 1 91 ? -4.914 1.174 7.265 1.00 87.88 91 TYR A N 1
ATOM 719 C CA . TYR A 1 91 ? -5.221 -0.189 7.705 1.00 87.88 91 TYR A CA 1
ATOM 720 C C . TYR A 1 91 ? -6.734 -0.420 7.704 1.00 87.88 91 TYR A C 1
ATOM 722 O O . TYR A 1 91 ? -7.497 0.520 7.934 1.00 87.88 91 TYR A O 1
ATOM 730 N N . SER A 1 92 ? -7.187 -1.662 7.503 1.00 87.94 92 SER A N 1
ATOM 731 C CA . SER A 1 92 ? -8.585 -2.029 7.757 1.00 87.94 92 SER A CA 1
ATOM 732 C C . SER A 1 92 ? -8.761 -2.445 9.215 1.00 87.94 92 SER A C 1
ATOM 734 O O . SER A 1 92 ? -7.858 -3.014 9.827 1.00 87.94 92 SER A O 1
ATOM 736 N N . LEU A 1 93 ? -9.947 -2.226 9.781 1.00 88.56 93 LEU A N 1
ATOM 737 C CA . LEU A 1 93 ? -10.303 -2.816 11.075 1.00 88.56 93 LEU A CA 1
ATOM 738 C C . LEU A 1 93 ? -10.306 -4.354 11.025 1.00 88.56 93 LEU A C 1
ATOM 740 O O . LEU A 1 93 ? -10.064 -4.990 12.045 1.00 88.56 93 LEU A O 1
ATOM 744 N N . ASP A 1 94 ? -10.489 -4.949 9.842 1.00 86.94 94 ASP A N 1
ATOM 745 C CA . ASP A 1 94 ? -10.384 -6.401 9.634 1.00 86.94 94 ASP A CA 1
ATOM 746 C C . ASP A 1 94 ? -8.971 -6.952 9.907 1.00 86.94 94 ASP A C 1
ATOM 748 O O . ASP A 1 94 ? -8.814 -8.145 10.162 1.00 86.94 94 ASP A O 1
ATOM 752 N N . ASP A 1 95 ? -7.940 -6.099 9.867 1.00 87.62 95 ASP A N 1
ATOM 753 C CA . ASP A 1 95 ? -6.558 -6.476 10.187 1.00 87.62 95 ASP A CA 1
ATOM 754 C C . ASP A 1 95 ? -6.303 -6.558 11.706 1.00 87.62 95 ASP A C 1
ATOM 756 O O . ASP A 1 95 ? -5.232 -6.992 12.143 1.00 87.62 95 ASP A O 1
ATOM 760 N N . PHE A 1 96 ? -7.266 -6.132 12.530 1.00 91.19 96 PHE A N 1
ATOM 761 C CA . PHE A 1 96 ? -7.160 -6.158 13.984 1.00 91.19 96 PHE A CA 1
ATOM 762 C C . PHE A 1 96 ? -7.754 -7.451 14.546 1.00 91.19 96 PHE A C 1
ATOM 764 O O . PHE A 1 96 ? -8.833 -7.898 14.162 1.00 91.19 96 PHE A O 1
ATOM 771 N N . GLU A 1 97 ? -7.081 -8.025 15.538 1.00 91.19 97 GLU A N 1
ATOM 772 C CA . GLU A 1 97 ? -7.601 -9.170 16.279 1.00 91.19 97 GLU A CA 1
ATOM 773 C C . GLU A 1 97 ? -8.572 -8.671 17.355 1.00 91.19 97 GLU A C 1
ATOM 775 O O . GLU A 1 97 ? -8.229 -7.805 18.160 1.00 91.19 97 GLU A O 1
ATOM 780 N N . TYR A 1 98 ? -9.791 -9.207 17.412 1.00 91.06 98 TYR A N 1
ATOM 781 C CA . TYR A 1 98 ? -10.712 -8.868 18.495 1.00 91.06 98 TYR A CA 1
ATOM 782 C C . TYR A 1 98 ? -10.347 -9.636 19.771 1.00 91.06 98 TYR A C 1
ATOM 784 O O . TYR A 1 98 ? -10.375 -10.865 19.814 1.00 91.06 98 TYR A O 1
ATOM 792 N N . ASN A 1 99 ? -10.010 -8.906 20.830 1.00 90.69 99 ASN A N 1
ATOM 793 C CA . ASN A 1 99 ? -9.769 -9.455 22.155 1.00 90.69 99 ASN A CA 1
ATOM 794 C C . ASN A 1 99 ? -11.075 -9.453 22.962 1.00 90.69 99 ASN A C 1
ATOM 796 O O . ASN A 1 99 ? -11.500 -8.408 23.464 1.00 90.69 99 ASN A O 1
ATOM 800 N N . GLU A 1 100 ? -11.675 -10.635 23.116 1.00 87.69 100 GLU A N 1
ATOM 801 C CA . GLU A 1 100 ? -12.940 -10.838 23.836 1.00 87.69 100 GLU A CA 1
ATOM 802 C C . GLU A 1 100 ? -12.862 -10.456 25.322 1.00 87.69 100 GLU A C 1
ATOM 804 O O . GLU A 1 100 ? -13.825 -9.931 25.871 1.00 87.69 100 GLU A O 1
ATOM 809 N N . GLU A 1 101 ? -11.719 -10.663 25.984 1.00 86.56 101 GLU A N 1
ATOM 810 C CA . GLU A 1 101 ? -11.568 -10.356 27.415 1.00 86.56 101 GLU A CA 1
ATOM 811 C C . GLU A 1 101 ? -11.544 -8.848 27.688 1.00 86.56 101 GLU A C 1
ATOM 813 O O . GLU A 1 101 ? -11.993 -8.384 28.738 1.00 86.56 101 GLU A O 1
ATOM 818 N N . LYS A 1 102 ? -10.992 -8.074 26.749 1.00 84.19 102 LYS A N 1
ATOM 819 C CA . LYS A 1 102 ? -10.875 -6.614 26.851 1.00 84.19 102 LYS A CA 1
ATOM 820 C C . LYS A 1 102 ? -11.991 -5.874 26.104 1.00 84.19 102 LYS A C 1
ATOM 822 O O . LYS A 1 102 ? -12.059 -4.654 26.247 1.00 84.19 102 LYS A O 1
ATOM 827 N N . CYS A 1 103 ? -12.814 -6.582 25.325 1.00 87.56 103 CYS A N 1
ATOM 828 C CA . CYS A 1 103 ? -13.766 -6.040 24.347 1.00 87.56 103 CYS A CA 1
ATOM 829 C C . CYS A 1 103 ? -13.130 -4.987 23.423 1.00 87.56 103 CYS A C 1
ATOM 831 O O . CYS A 1 103 ? -13.636 -3.871 23.285 1.00 87.56 103 CYS A O 1
ATOM 833 N N . LYS A 1 104 ? -11.953 -5.304 22.870 1.00 93.06 104 LYS A N 1
ATOM 834 C CA . LYS A 1 104 ? -11.142 -4.368 22.075 1.00 93.06 104 LYS A CA 1
ATOM 835 C C . LYS A 1 104 ? -10.520 -5.046 20.870 1.00 93.06 104 LYS A C 1
ATOM 837 O O . LYS A 1 104 ? -9.954 -6.125 20.997 1.00 93.06 104 LYS A O 1
ATOM 842 N N . PHE A 1 105 ? -10.516 -4.350 19.746 1.00 92.62 105 PHE A N 1
ATOM 843 C CA . PHE A 1 105 ? -9.676 -4.650 18.596 1.00 92.62 105 PHE A CA 1
ATOM 844 C C . PHE A 1 105 ? -8.227 -4.304 18.937 1.00 92.62 105 PHE A C 1
ATOM 846 O O . PHE A 1 105 ? -7.931 -3.176 19.339 1.00 92.62 105 PHE A O 1
ATOM 853 N N . VAL A 1 106 ? -7.323 -5.270 18.806 1.00 93.25 106 VAL A N 1
ATOM 854 C CA . VAL A 1 106 ? -5.898 -5.134 19.112 1.00 93.25 106 VAL A CA 1
ATOM 855 C C . VAL A 1 106 ? -5.054 -5.449 17.884 1.00 93.25 106 VAL A C 1
ATOM 857 O O . VAL A 1 106 ? -5.349 -6.366 17.124 1.00 93.25 106 VAL A O 1
ATOM 860 N N . MET A 1 107 ? -3.973 -4.697 17.693 1.00 91.31 107 MET A N 1
ATOM 861 C CA . MET A 1 107 ? -3.001 -4.970 16.636 1.00 91.31 107 MET A CA 1
ATOM 862 C C . MET A 1 107 ? -1.577 -4.696 17.120 1.00 91.31 107 MET A C 1
ATOM 864 O O . MET A 1 107 ? -1.299 -3.704 17.811 1.00 91.31 107 MET A O 1
ATOM 868 N N . LYS A 1 108 ? -0.649 -5.568 16.709 1.00 91.56 108 LYS A N 1
ATOM 869 C CA . LYS A 1 108 ? 0.783 -5.391 16.961 1.00 91.56 108 LYS A CA 1
ATOM 870 C C . LYS A 1 108 ? 1.300 -4.187 16.191 1.00 91.56 108 LYS A C 1
ATOM 872 O O . LYS A 1 108 ? 1.024 -4.026 15.007 1.00 91.56 108 LYS A O 1
ATOM 877 N N . CYS A 1 109 ? 2.114 -3.358 16.835 1.00 88.75 109 CYS A N 1
ATOM 878 C CA . CYS A 1 109 ? 2.695 -2.215 16.138 1.00 88.75 109 CYS A CA 1
ATOM 879 C C . CYS A 1 109 ? 3.768 -2.672 15.132 1.00 88.75 109 CYS A C 1
ATOM 881 O O . CYS A 1 109 ? 4.764 -3.257 15.562 1.00 88.75 109 CYS A O 1
ATOM 883 N N . PRO A 1 110 ? 3.664 -2.346 13.830 1.00 85.56 110 PRO A N 1
ATOM 884 C CA . PRO A 1 110 ? 4.657 -2.757 12.834 1.00 85.56 110 PRO A CA 1
ATOM 885 C C . PRO A 1 110 ? 6.019 -2.079 13.047 1.00 85.56 110 PRO A C 1
ATOM 887 O O . PRO A 1 110 ? 7.054 -2.613 12.655 1.00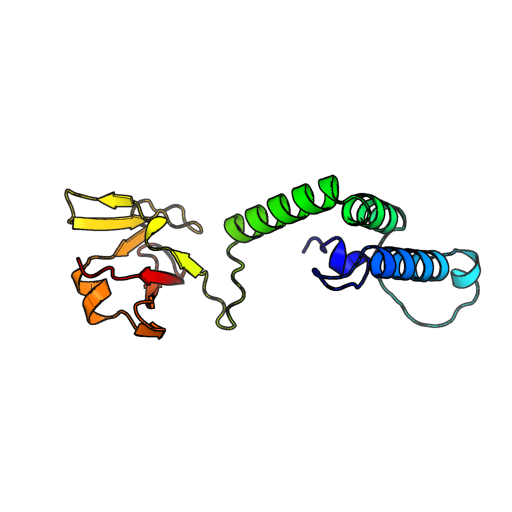 85.56 110 PRO A O 1
ATOM 890 N N . ARG A 1 111 ? 6.046 -0.918 13.718 1.00 81.75 111 ARG A N 1
ATOM 891 C CA . ARG A 1 111 ? 7.280 -0.163 13.974 1.00 81.75 111 ARG A CA 1
ATOM 892 C C . ARG A 1 111 ? 8.047 -0.638 15.205 1.00 81.75 111 ARG A C 1
ATOM 894 O O . ARG A 1 111 ? 9.260 -0.796 15.127 1.00 81.75 111 ARG A O 1
ATOM 901 N N . CYS A 1 112 ? 7.383 -0.804 16.350 1.00 88.38 112 CYS A N 1
ATOM 902 C CA . CYS A 1 112 ? 8.051 -1.163 17.611 1.00 88.38 112 CYS A CA 1
ATOM 903 C C . CYS A 1 112 ? 7.736 -2.576 18.112 1.00 88.38 112 CYS A C 1
ATOM 905 O O . CYS A 1 112 ? 8.268 -2.975 19.143 1.00 88.38 112 CYS A O 1
ATOM 907 N N . GLN A 1 113 ? 6.886 -3.322 17.403 1.00 87.56 113 GLN A N 1
ATOM 908 C CA . GLN A 1 113 ? 6.494 -4.700 17.721 1.00 87.56 113 GLN A CA 1
ATOM 909 C C . GLN A 1 113 ? 5.806 -4.875 19.085 1.00 87.56 113 GLN A C 1
ATOM 911 O O . GLN A 1 113 ? 5.677 -5.996 19.573 1.00 87.56 113 GLN A O 1
ATOM 916 N N . SER A 1 114 ? 5.326 -3.785 19.698 1.00 89.00 114 SER A N 1
ATOM 917 C CA . SER A 1 114 ? 4.507 -3.863 20.910 1.00 89.00 114 SER A CA 1
ATOM 918 C C . SER A 1 114 ? 3.218 -4.632 20.623 1.00 89.00 114 SER A C 1
ATOM 920 O O . SER A 1 114 ? 2.563 -4.368 19.611 1.00 89.00 114 SER A O 1
ATOM 922 N N . ILE A 1 115 ? 2.887 -5.586 21.499 1.00 87.12 115 ILE A N 1
ATOM 923 C CA . ILE A 1 115 ? 1.778 -6.533 21.313 1.00 87.12 115 ILE A CA 1
ATOM 924 C C . ILE A 1 115 ? 0.435 -5.798 21.331 1.00 87.12 115 ILE A C 1
ATOM 926 O O . ILE A 1 115 ? -0.344 -5.935 20.397 1.00 87.12 115 ILE A O 1
ATOM 930 N N . ASP A 1 116 ? 0.236 -4.936 22.329 1.00 87.44 116 ASP A N 1
ATOM 931 C CA . ASP A 1 116 ? -0.926 -4.048 22.456 1.00 87.44 116 ASP A CA 1
ATOM 932 C C . ASP A 1 116 ? -0.585 -2.659 21.880 1.00 87.44 116 ASP A C 1
ATOM 934 O O . ASP A 1 116 ? -0.793 -1.606 22.497 1.00 87.44 116 ASP A O 1
ATOM 938 N N . GLY A 1 117 ? 0.062 -2.663 20.712 1.00 88.81 117 GLY A N 1
ATOM 939 C CA . GLY A 1 117 ? 0.561 -1.457 20.065 1.00 88.81 117 GLY A CA 1
ATOM 940 C C . GLY A 1 117 ? -0.568 -0.501 19.705 1.00 88.81 117 GLY A C 1
ATOM 941 O O . GLY A 1 117 ? -0.440 0.697 19.952 1.00 88.81 117 GLY A O 1
ATOM 942 N N . PHE A 1 118 ? -1.664 -1.040 19.180 1.00 92.62 118 PHE A N 1
ATOM 943 C CA . PHE A 1 118 ? -2.877 -0.316 18.825 1.00 92.62 118 PHE A CA 1
ATOM 944 C C . PHE A 1 118 ? -4.087 -1.014 19.431 1.00 92.62 118 PHE A C 1
ATOM 946 O O . PHE A 1 118 ? -4.165 -2.241 19.424 1.00 92.62 118 PHE A O 1
ATOM 953 N N . MET A 1 119 ? -5.005 -0.222 19.983 1.00 92.25 119 MET A N 1
ATOM 954 C CA . MET A 1 119 ? -6.211 -0.702 20.647 1.00 92.25 119 MET A CA 1
ATOM 955 C C . MET A 1 119 ? -7.383 0.203 20.280 1.00 92.25 119 MET A C 1
ATOM 957 O O . MET A 1 119 ? -7.278 1.421 20.418 1.00 92.25 119 MET A O 1
ATOM 961 N N . LEU A 1 120 ? -8.484 -0.400 19.855 1.00 91.88 120 LEU A N 1
ATOM 962 C CA . LEU A 1 120 ? -9.726 0.268 19.483 1.00 91.88 120 LEU A CA 1
ATOM 963 C C . LEU A 1 120 ? -10.890 -0.433 20.184 1.00 91.88 120 LEU A C 1
ATOM 965 O O . LEU A 1 120 ? -10.977 -1.656 20.173 1.00 91.88 120 LEU A O 1
ATOM 969 N N . ASP A 1 121 ? -11.777 0.331 20.806 1.00 91.50 121 ASP A N 1
ATOM 970 C CA . ASP A 1 121 ? -13.063 -0.166 21.301 1.00 91.50 121 ASP A CA 1
ATOM 971 C C . ASP A 1 121 ? -14.198 0.295 20.383 1.00 91.50 121 ASP A C 1
ATOM 973 O O . ASP A 1 121 ? -14.082 1.325 19.719 1.00 91.50 121 ASP A O 1
ATOM 977 N N . GLU A 1 122 ? -15.296 -0.462 20.361 1.00 88.25 122 GLU A N 1
ATOM 978 C CA . GLU A 1 122 ? -16.481 -0.151 19.543 1.00 88.25 122 GLU A CA 1
ATOM 979 C C . GLU A 1 122 ? -17.013 1.258 19.816 1.00 88.25 122 GLU A C 1
ATOM 981 O O . GLU A 1 122 ? -17.309 2.006 18.892 1.00 88.25 122 GLU A O 1
ATOM 986 N N . LYS A 1 123 ? -17.024 1.676 21.085 1.00 88.31 123 LYS A N 1
ATOM 987 C CA . LYS A 1 123 ? -17.465 3.018 21.467 1.00 88.31 123 LYS A CA 1
ATOM 988 C C . LYS A 1 123 ? -16.584 4.108 20.845 1.00 88.31 123 LYS A C 1
ATOM 990 O O . LYS A 1 123 ? -17.090 5.121 20.374 1.00 88.31 123 LYS A O 1
ATOM 995 N N . THR A 1 124 ? -15.270 3.911 20.834 1.00 87.94 124 THR A N 1
ATOM 996 C CA . THR A 1 124 ? -14.319 4.842 20.221 1.00 87.94 124 THR A CA 1
ATOM 997 C C . THR A 1 124 ? -14.506 4.905 18.712 1.00 87.94 124 THR A C 1
ATOM 999 O O . THR A 1 124 ? -14.416 6.000 18.156 1.00 87.94 124 THR A O 1
ATOM 1002 N N . LEU A 1 125 ? -14.790 3.768 18.067 1.00 88.06 125 LEU A N 1
ATOM 1003 C CA . LEU A 1 125 ? -15.139 3.727 16.649 1.00 88.06 125 LEU A CA 1
ATOM 1004 C C . LEU A 1 125 ? -16.392 4.572 16.393 1.00 88.06 125 LEU A C 1
ATOM 1006 O O . LEU A 1 125 ? -16.308 5.501 15.594 1.00 88.06 125 LEU A O 1
ATOM 1010 N N . ASP A 1 126 ? -17.477 4.351 17.134 1.00 85.88 126 ASP A N 1
ATOM 1011 C CA . ASP A 1 126 ? -18.743 5.078 16.962 1.00 85.88 126 ASP A CA 1
ATOM 1012 C C . ASP A 1 126 ? -18.632 6.587 17.247 1.00 85.88 126 ASP A C 1
ATOM 1014 O O . ASP A 1 126 ? -19.222 7.405 16.543 1.00 85.88 126 ASP A O 1
ATOM 1018 N N . GLU A 1 127 ? -17.887 6.984 18.284 1.00 85.44 127 GLU A N 1
ATOM 1019 C CA . GLU A 1 127 ? -17.800 8.388 18.715 1.00 85.44 127 GLU A CA 1
ATOM 1020 C C . GLU A 1 127 ? -16.769 9.209 17.925 1.00 85.44 127 GLU A C 1
ATOM 1022 O O . GLU A 1 127 ? -16.929 10.424 17.794 1.00 85.44 127 GLU A O 1
ATOM 1027 N N . ASN A 1 128 ? -15.697 8.580 17.427 1.00 86.50 128 ASN A N 1
ATOM 1028 C CA . ASN A 1 128 ? -14.554 9.278 16.816 1.00 86.50 128 ASN A CA 1
ATOM 1029 C C . ASN A 1 128 ? -14.316 8.906 15.346 1.00 86.50 128 ASN A C 1
ATOM 1031 O O . ASN A 1 128 ? -13.399 9.443 14.718 1.00 86.50 128 ASN A O 1
ATOM 1035 N N . GLY A 1 129 ? -15.123 8.006 14.786 1.00 86.12 129 GLY A N 1
ATOM 1036 C CA . GLY A 1 129 ? -15.130 7.704 13.364 1.00 86.12 129 GLY A CA 1
ATOM 1037 C C . GLY A 1 129 ? -15.573 8.892 12.525 1.00 86.12 129 GLY A C 1
ATOM 1038 O O . GLY A 1 129 ? -16.658 9.437 12.711 1.00 86.12 129 GLY A O 1
ATOM 1039 N N . MET A 1 130 ? -14.753 9.279 11.555 1.00 83.19 130 MET A N 1
ATOM 1040 C CA . MET A 1 130 ? -15.139 10.243 10.533 1.00 83.19 130 MET A CA 1
ATOM 1041 C C . MET A 1 130 ? -15.719 9.508 9.331 1.00 83.19 130 MET A C 1
ATOM 1043 O O . MET A 1 130 ? -15.023 8.726 8.685 1.00 83.19 130 MET A O 1
ATOM 1047 N N . GLU A 1 131 ? -16.975 9.787 8.998 1.00 84.06 131 GLU A N 1
ATOM 1048 C CA . GLU A 1 131 ? -17.587 9.289 7.767 1.00 84.06 131 GLU A CA 1
ATOM 1049 C C . GLU A 1 131 ? -16.876 9.904 6.551 1.00 84.06 131 GLU A C 1
ATOM 1051 O O . GLU A 1 131 ? -16.798 11.125 6.398 1.00 84.06 131 GLU A O 1
ATOM 1056 N N . THR A 1 132 ? -16.329 9.053 5.687 1.00 75.38 132 THR A N 1
ATOM 1057 C CA . THR A 1 132 ? -15.668 9.474 4.438 1.00 75.38 132 THR A CA 1
ATOM 1058 C C . THR A 1 132 ? -16.580 9.313 3.235 1.00 75.38 132 THR A C 1
ATOM 1060 O O . THR A 1 132 ? -16.488 10.048 2.253 1.00 75.38 132 THR A O 1
ATOM 1063 N N . SER A 1 133 ? -17.449 8.315 3.287 1.00 78.50 133 SER A N 1
ATOM 1064 C CA . SER A 1 133 ? -18.395 7.933 2.251 1.00 78.50 133 SER A CA 1
ATOM 1065 C C . SER A 1 133 ? -19.492 7.100 2.901 1.00 78.50 133 SER A C 1
ATOM 1067 O O . SER A 1 133 ? -19.341 6.660 4.035 1.00 78.50 133 SER A O 1
ATOM 1069 N N . LYS A 1 134 ? -20.586 6.862 2.175 1.00 80.62 134 LYS A N 1
ATOM 1070 C CA . LYS A 1 134 ? -21.741 6.117 2.684 1.00 80.62 134 LYS A CA 1
ATOM 1071 C C . LYS A 1 134 ? -21.315 4.784 3.329 1.00 80.62 134 LYS A C 1
ATOM 1073 O O . LYS A 1 134 ? -20.772 3.925 2.633 1.00 80.62 134 LYS A O 1
ATOM 1078 N N . ASP A 1 135 ? -21.577 4.647 4.629 1.00 79.56 135 ASP A N 1
ATOM 1079 C CA . ASP A 1 135 ? -21.252 3.487 5.481 1.00 79.56 135 ASP A CA 1
ATOM 1080 C C . ASP A 1 135 ? -19.741 3.197 5.660 1.00 79.56 135 ASP A C 1
ATOM 1082 O O . ASP A 1 135 ? -19.375 2.157 6.205 1.00 79.56 135 ASP A O 1
ATOM 1086 N N . VAL A 1 136 ? -18.846 4.090 5.218 1.00 80.94 136 VAL A N 1
ATOM 1087 C CA . VAL A 1 136 ? -17.383 3.945 5.330 1.00 80.94 136 VAL A CA 1
ATOM 1088 C C . VAL A 1 136 ? -16.817 5.030 6.237 1.00 80.94 136 VAL A C 1
ATOM 1090 O O . VAL A 1 136 ? -16.902 6.228 5.946 1.00 80.94 136 VAL A O 1
ATOM 1093 N N . PHE A 1 137 ? -16.164 4.597 7.306 1.00 87.62 137 PHE A N 1
ATOM 1094 C CA . PHE A 1 137 ? -15.620 5.450 8.350 1.00 87.62 137 PHE A CA 1
ATOM 1095 C C . PHE A 1 137 ? -14.104 5.298 8.439 1.00 87.62 137 PHE A C 1
ATOM 1097 O O . PHE A 1 137 ? -13.554 4.237 8.149 1.00 87.62 137 PHE A O 1
ATOM 1104 N N . GLN A 1 138 ? -13.436 6.367 8.862 1.00 89.00 138 GLN A N 1
ATOM 1105 C CA . GLN A 1 138 ? -12.004 6.391 9.144 1.00 89.00 138 GLN A CA 1
ATOM 1106 C C . GLN A 1 138 ? -11.754 6.918 10.558 1.00 89.00 138 GLN A C 1
ATOM 1108 O O . GLN A 1 138 ? -12.414 7.855 11.007 1.00 89.00 138 GLN A O 1
ATOM 1113 N N . ILE A 1 139 ? -10.761 6.372 11.249 1.00 90.00 139 ILE A N 1
ATOM 1114 C CA . ILE A 1 139 ? -10.281 6.881 12.537 1.00 90.00 139 ILE A CA 1
ATOM 1115 C C . ILE A 1 139 ? -8.756 6.902 12.548 1.00 90.00 139 ILE A C 1
ATOM 1117 O O . ILE A 1 139 ? -8.110 6.037 11.964 1.00 90.00 139 ILE A O 1
ATOM 1121 N N . ILE A 1 140 ? -8.162 7.893 13.209 1.00 90.56 140 ILE A N 1
ATOM 1122 C CA . ILE A 1 140 ? -6.709 7.981 13.363 1.00 90.56 140 ILE A CA 1
ATOM 1123 C C . ILE A 1 140 ? -6.342 7.613 14.798 1.00 90.56 140 ILE A C 1
ATOM 1125 O O . ILE A 1 140 ? -6.849 8.214 15.744 1.00 90.56 140 ILE A O 1
ATOM 1129 N N . ILE A 1 141 ? -5.433 6.654 14.958 1.00 90.94 141 ILE A N 1
ATOM 1130 C CA . ILE A 1 141 ? -4.970 6.170 16.260 1.00 90.94 141 ILE A CA 1
ATOM 1131 C C . ILE A 1 141 ? -3.449 6.205 16.372 1.00 90.94 141 ILE A C 1
ATOM 1133 O O . ILE A 1 141 ? -2.722 6.005 15.401 1.00 90.94 141 ILE A O 1
ATOM 1137 N N . GLN A 1 142 ? -2.953 6.425 17.587 1.00 91.31 142 GLN A N 1
ATOM 1138 C CA . GLN A 1 142 ? -1.525 6.439 17.885 1.00 91.31 142 GLN A CA 1
ATOM 1139 C C . GLN A 1 142 ? -1.108 5.165 18.622 1.00 91.31 142 GLN A C 1
ATOM 1141 O O . GLN A 1 142 ? -1.832 4.650 19.473 1.00 91.31 142 GLN A O 1
ATOM 1146 N N . CYS A 1 143 ? 0.102 4.688 18.337 1.00 91.62 143 CYS A N 1
ATOM 1147 C CA . CYS A 1 143 ? 0.685 3.572 19.058 1.00 91.62 143 CYS A CA 1
ATOM 1148 C C . CYS A 1 143 ? 0.887 3.910 20.543 1.00 91.62 143 CYS A C 1
ATOM 1150 O O . CYS A 1 143 ? 1.482 4.934 20.874 1.00 91.62 143 CYS A O 1
ATOM 1152 N N . SER A 1 144 ? 0.518 2.989 21.433 1.00 90.88 144 SER A N 1
ATOM 1153 C CA . SER A 1 144 ? 0.713 3.108 22.887 1.00 90.88 144 SER A CA 1
ATOM 1154 C C . SER A 1 144 ? 2.186 3.186 23.315 1.00 90.88 144 SER A C 1
ATOM 1156 O O . SER A 1 144 ? 2.503 3.687 24.391 1.00 90.88 144 SER A O 1
ATOM 1158 N N . SER A 1 145 ? 3.093 2.658 22.488 1.00 87.19 145 SER A N 1
ATOM 1159 C CA . SER A 1 145 ? 4.500 2.422 22.843 1.00 87.19 145 SER A CA 1
ATOM 1160 C C . SER A 1 145 ? 5.505 3.186 21.969 1.00 87.19 145 SER A C 1
ATOM 1162 O O . SER A 1 145 ? 6.708 3.106 22.207 1.00 87.19 145 SER A O 1
ATOM 1164 N N . CYS A 1 146 ? 5.063 3.900 20.929 1.00 86.75 146 CYS A N 1
ATOM 1165 C CA . CYS A 1 146 ? 5.944 4.725 20.094 1.00 86.75 146 CYS A CA 1
ATOM 1166 C C . CYS A 1 146 ? 5.205 5.950 19.526 1.00 86.75 146 CYS A C 1
ATOM 1168 O O . CYS A 1 146 ? 4.160 6.347 20.026 1.00 86.75 146 CYS A O 1
ATOM 1170 N N . SER A 1 147 ? 5.757 6.574 18.483 1.00 87.50 147 SER A N 1
ATOM 1171 C CA . SER A 1 147 ? 5.153 7.727 17.804 1.00 87.50 147 SER A CA 1
ATOM 1172 C C . SER A 1 147 ? 4.552 7.393 16.437 1.00 87.50 147 SER A C 1
ATOM 1174 O O . SER A 1 147 ? 4.432 8.285 15.606 1.00 87.50 147 SER A O 1
ATOM 1176 N N . LEU A 1 148 ? 4.244 6.120 16.158 1.00 85.88 148 LEU A N 1
ATOM 1177 C CA . LEU A 1 148 ? 3.549 5.743 14.924 1.00 85.88 148 LEU A CA 1
ATOM 1178 C C . LEU A 1 148 ? 2.059 6.073 15.044 1.00 85.88 148 LEU A C 1
ATOM 1180 O O . LEU A 1 148 ? 1.447 5.766 16.067 1.00 85.88 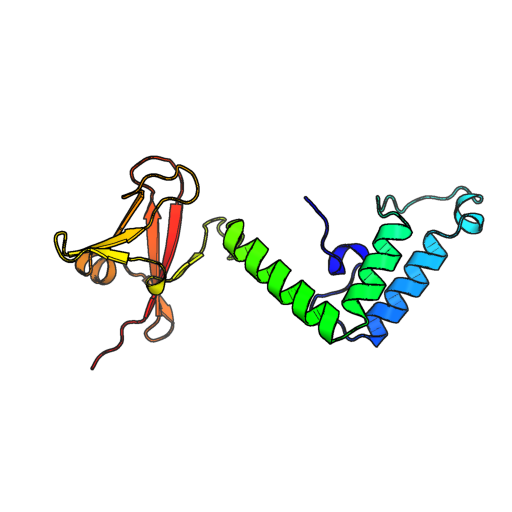148 LEU A O 1
ATOM 1184 N N . TRP A 1 149 ? 1.510 6.675 13.996 1.00 88.75 149 TRP A N 1
ATOM 1185 C CA . TRP A 1 149 ? 0.096 6.996 13.849 1.00 88.75 149 TRP A CA 1
ATOM 1186 C C . TRP A 1 149 ? -0.443 6.202 12.662 1.00 88.75 149 TRP A C 1
ATOM 1188 O O . TRP A 1 149 ? 0.227 6.129 11.634 1.00 88.75 149 TRP A O 1
ATOM 1198 N N . LEU A 1 150 ? -1.619 5.606 12.826 1.00 89.25 150 LEU A N 1
ATOM 1199 C CA . LEU A 1 150 ? -2.299 4.814 11.809 1.00 89.25 150 LEU A CA 1
ATOM 1200 C C . LEU A 1 150 ? -3.656 5.419 11.509 1.00 89.25 150 LEU A C 1
ATOM 1202 O O . LEU A 1 150 ? -4.337 5.903 12.415 1.00 89.25 150 LEU A O 1
ATOM 1206 N N . LYS A 1 151 ? -4.059 5.325 10.253 1.00 89.94 151 LYS A N 1
ATOM 1207 C CA . LYS A 1 151 ? -5.427 5.531 9.813 1.00 89.94 151 LYS A CA 1
ATOM 1208 C C . LYS A 1 151 ? -6.083 4.164 9.669 1.00 89.94 151 LYS A C 1
ATOM 1210 O O . LYS A 1 151 ? -5.574 3.311 8.955 1.00 89.94 151 LYS A O 1
ATOM 1215 N N . VAL A 1 152 ? -7.186 3.950 10.372 1.00 90.44 152 VAL A N 1
ATOM 1216 C CA . VAL A 1 152 ? -7.949 2.702 10.344 1.00 90.44 152 VAL A CA 1
ATOM 1217 C C . VAL A 1 152 ? -9.291 2.975 9.684 1.00 90.44 152 VAL A C 1
ATOM 1219 O O . VAL A 1 152 ? -10.057 3.811 10.167 1.00 90.44 152 VAL A O 1
ATOM 1222 N N . ASN A 1 153 ? -9.574 2.278 8.590 1.00 90.50 153 ASN A N 1
ATOM 1223 C CA . ASN A 1 153 ? -10.852 2.328 7.896 1.00 90.50 153 ASN A CA 1
ATOM 1224 C C . ASN A 1 153 ? -11.733 1.163 8.328 1.00 90.50 153 ASN A C 1
ATOM 1226 O O . ASN A 1 153 ? -11.262 0.042 8.517 1.00 90.50 153 ASN A O 1
ATOM 1230 N N . TYR A 1 154 ? -13.027 1.422 8.462 1.00 89.19 154 TYR A N 1
ATOM 1231 C CA . TYR A 1 154 ? -14.002 0.400 8.806 1.00 89.19 154 TYR A CA 1
ATOM 1232 C C . TYR A 1 154 ? -15.358 0.700 8.174 1.00 89.19 154 TYR A C 1
ATOM 1234 O O . TYR A 1 154 ? -15.681 1.838 7.826 1.00 89.19 154 TYR A O 1
ATOM 1242 N N . ARG A 1 155 ? -16.153 -0.353 7.995 1.00 86.56 155 ARG A N 1
ATOM 1243 C CA . ARG A 1 155 ? -17.515 -0.270 7.471 1.00 86.56 155 ARG A CA 1
ATOM 1244 C C . ARG A 1 155 ? -18.484 -0.740 8.538 1.00 86.56 155 ARG A C 1
ATOM 1246 O O . ARG A 1 155 ? -18.312 -1.826 9.081 1.00 86.56 155 ARG A O 1
ATOM 1253 N N . VAL A 1 156 ? -19.519 0.051 8.788 1.00 82.75 156 VAL A N 1
ATOM 1254 C CA . VAL A 1 156 ? -20.618 -0.364 9.662 1.00 82.75 156 VAL A CA 1
ATOM 1255 C C . VAL A 1 156 ? -21.657 -1.070 8.800 1.00 82.75 156 VAL A C 1
ATOM 1257 O O . VAL A 1 156 ? -22.129 -0.522 7.806 1.00 82.75 156 VAL A O 1
ATOM 1260 N N . VAL A 1 157 ? -21.983 -2.312 9.150 1.00 77.31 157 VAL A N 1
ATOM 1261 C CA . VAL A 1 157 ? -23.088 -3.054 8.538 1.00 77.31 157 VAL A CA 1
ATOM 1262 C C . VAL A 1 157 ? -24.229 -3.055 9.546 1.00 77.31 157 VAL A C 1
ATOM 1264 O O . VAL A 1 157 ? -24.112 -3.657 10.608 1.00 77.31 157 VAL A O 1
ATOM 1267 N N . TYR A 1 158 ? -25.306 -2.340 9.230 1.00 65.44 158 TYR A N 1
ATOM 1268 C CA . TYR A 1 158 ? -26.552 -2.424 9.987 1.00 65.44 158 TYR A CA 1
ATOM 1269 C C . TYR A 1 158 ? -27.293 -3.691 9.534 1.00 65.44 158 TYR A C 1
ATOM 1271 O O . TYR A 1 158 ? -27.660 -3.777 8.359 1.00 65.44 158 TYR A O 1
ATOM 1279 N N . ASP A 1 159 ? -27.457 -4.667 10.430 1.00 52.34 159 ASP A N 1
ATOM 1280 C CA . ASP A 1 159 ? -28.356 -5.821 10.240 1.00 52.34 159 ASP A CA 1
ATOM 1281 C C . ASP A 1 159 ? -29.805 -5.447 10.602 1.00 52.34 159 ASP A C 1
ATOM 1283 O O . ASP A 1 159 ? -29.997 -4.708 11.601 1.00 52.34 159 ASP A O 1
#

Organism: NCBI:txid45286

Sequence (159 aa):
MKSSYYEILGVEHDAPVETIKKAYRNLLLALHPDKQLLGSGHVTRNVSVDQLQEAYKVLADSELRQEYDEKLEASYKLQGFHNAGDGLDDYSLDDFEYNEEKCKFVMKCPRCQSIDGFMLDEKTLDENGMETSKDVFQIIIQCSSCSLWLKVNYRVVYD